Protein AF-A0A2P2E2Y4-F1 (afdb_monomer_lite)

Secondary structure (DSSP, 8-state):
--PPP------GGGTTSTT---TTS--TT--------------S----TT-EEEEE-TTS-EEEEEETT-----SSSS----B--B-TTS-B-TTT-BS----SB-GGGPEE-TTT-EEE-SS-EEETTTTEESS--S----

Structure (mmCIF, N/CA/C/O backbone):
data_AF-A0A2P2E2Y4-F1
#
_entry.id   AF-A0A2P2E2Y4-F1
#
loop_
_atom_site.group_PDB
_atom_site.id
_atom_site.type_symbol
_atom_site.label_atom_id
_atom_site.label_alt_id
_atom_site.label_comp_id
_atom_site.label_asym_id
_atom_site.label_entity_id
_atom_site.label_seq_id
_atom_site.pdbx_PDB_ins_code
_atom_site.Cartn_x
_atom_site.Cartn_y
_atom_site.Cartn_z
_atom_site.occupancy
_atom_site.B_iso_or_equiv
_atom_site.auth_seq_id
_atom_site.auth_comp_id
_atom_site.auth_asym_id
_atom_site.auth_atom_id
_atom_site.pdbx_PDB_model_num
ATOM 1 N N . MET A 1 1 ? 46.591 -25.325 -10.356 1.00 41.50 1 MET A N 1
ATOM 2 C CA . MET A 1 1 ? 45.630 -24.259 -10.710 1.00 41.50 1 MET A CA 1
ATOM 3 C C . MET A 1 1 ? 44.903 -24.699 -11.966 1.00 41.50 1 MET A C 1
ATOM 5 O O . MET A 1 1 ? 45.571 -24.999 -12.943 1.00 41.50 1 MET A O 1
ATOM 9 N N . GLY A 1 2 ? 43.579 -24.797 -11.911 1.00 33.91 2 GLY A N 1
ATOM 10 C CA . GLY A 1 2 ? 42.718 -25.187 -13.029 1.00 33.91 2 GLY A CA 1
ATOM 11 C C . GLY A 1 2 ? 41.316 -25.409 -12.478 1.00 33.91 2 GLY A C 1
ATOM 12 O O . GLY A 1 2 ? 41.065 -26.444 -11.876 1.00 33.91 2 GLY A O 1
ATOM 13 N N . ALA A 1 3 ? 40.503 -24.356 -12.525 1.00 34.94 3 ALA A N 1
ATOM 14 C CA . ALA A 1 3 ? 39.227 -24.219 -11.834 1.00 34.94 3 ALA A CA 1
ATOM 15 C C . ALA A 1 3 ? 38.161 -25.189 -12.367 1.00 34.94 3 ALA A C 1
ATOM 17 O O . ALA A 1 3 ? 38.098 -25.439 -13.568 1.00 34.94 3 ALA A O 1
ATOM 18 N N . GLY A 1 4 ? 37.353 -25.715 -11.442 1.00 32.94 4 GLY A N 1
ATOM 19 C CA . GLY A 1 4 ? 36.262 -26.644 -11.708 1.00 32.94 4 GLY A CA 1
ATOM 20 C C . GLY A 1 4 ? 35.111 -26.012 -12.484 1.00 32.94 4 GLY A C 1
ATOM 21 O O . GLY A 1 4 ? 34.821 -24.821 -12.354 1.00 32.94 4 GLY A O 1
ATOM 22 N N . GLU A 1 5 ? 34.482 -26.857 -13.293 1.00 38.44 5 GLU A N 1
ATOM 23 C CA . GLU A 1 5 ? 33.283 -26.595 -14.075 1.00 38.44 5 GLU A CA 1
ATOM 24 C C . GLU A 1 5 ? 32.140 -26.113 -13.172 1.00 38.44 5 GL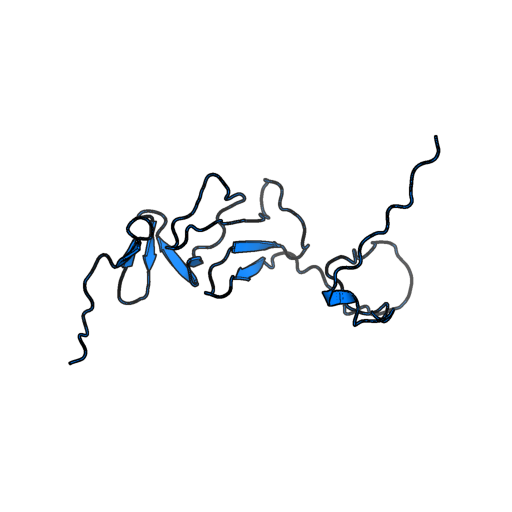U A C 1
ATOM 26 O O . GLU A 1 5 ? 31.721 -26.790 -12.235 1.00 38.44 5 GLU A O 1
ATOM 31 N N . GLY A 1 6 ? 31.642 -24.907 -13.451 1.00 36.62 6 GLY A N 1
ATOM 32 C CA . GLY A 1 6 ? 30.406 -24.406 -12.871 1.00 36.62 6 GLY A CA 1
ATOM 33 C C . GLY A 1 6 ? 29.228 -25.054 -13.581 1.00 36.62 6 GLY A C 1
ATOM 34 O O . GLY A 1 6 ? 28.764 -24.540 -14.597 1.00 36.62 6 GLY A O 1
ATOM 35 N N . GLU A 1 7 ? 28.753 -26.181 -13.056 1.00 44.66 7 GLU A N 1
ATOM 36 C CA . GLU A 1 7 ? 27.467 -26.753 -13.443 1.00 44.66 7 GLU A CA 1
ATOM 37 C C . GLU A 1 7 ? 26.372 -25.728 -13.118 1.00 44.66 7 GLU A C 1
ATOM 39 O O . GLU A 1 7 ? 25.994 -25.513 -11.964 1.00 44.66 7 GLU A O 1
ATOM 44 N N . SER A 1 8 ? 25.888 -25.030 -14.147 1.00 48.31 8 SER A N 1
ATOM 45 C CA . SER A 1 8 ? 24.720 -24.164 -14.054 1.00 48.31 8 SER A CA 1
ATOM 46 C C . SER A 1 8 ? 23.514 -25.048 -13.753 1.00 48.31 8 SER A C 1
ATOM 48 O O . SER A 1 8 ? 22.925 -25.631 -14.666 1.00 48.31 8 SER A O 1
ATOM 50 N N . GLY A 1 9 ? 23.198 -25.196 -12.466 1.00 44.75 9 GLY A N 1
ATOM 51 C CA . GLY A 1 9 ? 22.075 -25.981 -11.977 1.00 44.75 9 GLY A CA 1
ATOM 52 C C . GLY A 1 9 ? 20.789 -25.532 -12.654 1.00 44.75 9 GLY A C 1
ATOM 53 O O . GLY A 1 9 ? 20.207 -24.506 -12.298 1.00 44.75 9 GLY A O 1
ATOM 54 N N . THR A 1 10 ? 20.356 -26.301 -13.650 1.00 58.38 10 THR A N 1
ATOM 55 C CA . THR A 1 10 ? 19.015 -26.187 -14.204 1.00 58.38 10 THR A CA 1
ATOM 56 C C . THR A 1 10 ? 18.055 -26.443 -13.053 1.00 58.38 10 THR A C 1
ATOM 58 O O . THR A 1 10 ? 18.171 -27.453 -12.352 1.00 58.38 10 THR A O 1
ATOM 61 N N . PRO A 1 11 ? 17.151 -25.503 -12.762 1.00 52.78 11 PRO A N 1
ATOM 62 C CA . PRO A 1 11 ? 16.319 -25.657 -11.594 1.00 52.78 11 PRO A CA 1
ATOM 63 C C . PRO A 1 11 ? 15.365 -26.838 -11.811 1.00 52.78 11 PRO A C 1
ATOM 65 O O . PRO A 1 11 ? 14.936 -27.106 -12.929 1.00 52.78 11 PRO A O 1
ATOM 68 N N . VAL A 1 12 ? 15.033 -27.561 -10.740 1.00 52.50 12 VAL A N 1
ATOM 69 C CA . VAL A 1 12 ? 14.355 -28.874 -10.801 1.00 52.50 12 VAL A CA 1
ATOM 70 C C . VAL A 1 12 ? 13.010 -28.829 -11.547 1.00 52.50 12 VAL A C 1
ATOM 72 O O . VAL A 1 12 ? 12.618 -29.803 -12.181 1.00 52.50 12 VAL A O 1
ATOM 75 N N . TRP A 1 13 ? 12.337 -27.674 -11.558 1.00 54.03 13 TRP A N 1
ATOM 76 C CA . TRP A 1 13 ? 11.099 -27.437 -12.314 1.00 54.03 13 TRP A CA 1
ATOM 77 C C . TRP A 1 13 ? 11.290 -27.372 -13.841 1.00 54.03 13 TRP A C 1
ATOM 79 O O . TRP A 1 13 ? 10.313 -27.413 -14.582 1.00 54.03 13 TRP A O 1
ATOM 89 N N . LEU A 1 14 ? 12.536 -27.323 -14.316 1.00 48.41 14 LEU A N 1
ATOM 90 C CA . LEU A 1 14 ? 12.922 -27.356 -15.726 1.00 48.41 14 LEU A CA 1
ATOM 91 C C . LEU A 1 14 ? 13.369 -28.758 -16.188 1.00 48.41 14 LEU A C 1
ATOM 93 O O . LEU A 1 14 ? 13.414 -29.014 -17.387 1.00 48.41 14 LEU A O 1
ATOM 97 N N . LEU A 1 15 ? 13.629 -29.699 -15.266 1.00 53.88 15 LEU A N 1
ATOM 98 C CA . LEU A 1 15 ? 14.105 -31.060 -15.582 1.00 53.88 15 LEU A CA 1
ATOM 99 C C . LEU A 1 15 ? 13.075 -31.929 -16.333 1.00 53.88 15 LEU A C 1
ATOM 101 O O . LEU A 1 15 ? 13.433 -32.979 -16.858 1.00 53.88 15 LEU A O 1
ATOM 105 N N . GLY A 1 16 ? 11.813 -31.493 -16.414 1.00 47.81 16 GLY A N 1
ATOM 106 C CA . GLY A 1 16 ? 10.761 -32.147 -17.204 1.00 47.81 16 GLY A CA 1
ATOM 107 C C . GLY A 1 16 ? 10.524 -31.540 -18.592 1.00 47.81 16 GLY A C 1
ATOM 108 O O . GLY A 1 16 ? 9.771 -32.109 -19.378 1.00 47.81 16 GLY A O 1
ATOM 109 N N . ILE A 1 17 ? 11.148 -30.400 -18.910 1.00 51.56 17 ILE A N 1
ATOM 110 C CA . ILE A 1 17 ? 10.950 -29.675 -20.173 1.00 51.56 17 ILE A CA 1
ATOM 111 C C . ILE A 1 17 ? 12.223 -29.833 -21.008 1.00 51.56 17 ILE A C 1
ATOM 113 O O . ILE A 1 17 ? 13.028 -28.914 -21.137 1.00 51.56 17 ILE A O 1
ATOM 117 N N . GLY A 1 18 ? 12.459 -31.042 -21.522 1.00 47.12 18 GLY A N 1
ATOM 118 C CA . GLY A 1 18 ? 13.647 -31.325 -22.330 1.00 47.12 18 GLY A CA 1
ATOM 119 C C . GLY A 1 18 ? 13.752 -30.365 -23.515 1.00 47.12 18 GLY A C 1
ATOM 120 O O . GLY A 1 18 ? 12.800 -30.289 -24.274 1.00 47.12 18 GLY A O 1
ATOM 121 N N . ASN A 1 19 ? 14.871 -29.631 -23.638 1.00 54.75 19 ASN A N 1
ATOM 122 C CA . ASN A 1 19 ? 15.340 -28.821 -24.786 1.00 54.75 19 ASN A CA 1
ATOM 123 C C . ASN A 1 19 ? 14.278 -28.200 -25.729 1.00 54.75 19 ASN A C 1
ATOM 125 O O . ASN A 1 19 ? 14.508 -28.061 -26.929 1.00 54.75 19 ASN A O 1
ATOM 129 N N . GLY A 1 20 ? 13.113 -27.822 -25.210 1.00 52.38 20 GLY A N 1
ATOM 130 C CA . GLY A 1 20 ? 11.888 -27.780 -26.010 1.00 52.38 20 GLY A CA 1
ATOM 131 C C . GLY A 1 20 ? 11.059 -26.533 -25.790 1.00 52.38 20 GLY A C 1
ATOM 132 O O . GLY A 1 20 ? 9.844 -26.581 -25.944 1.00 52.38 20 GLY A O 1
ATOM 133 N N . VAL A 1 21 ? 11.688 -25.418 -25.424 1.00 54.47 21 VAL A N 1
ATOM 134 C CA . VAL A 1 21 ? 11.040 -24.113 -25.553 1.00 54.47 21 VAL A CA 1
ATOM 135 C C . VAL A 1 21 ? 11.205 -23.704 -27.019 1.00 54.47 21 VAL A C 1
ATOM 137 O O . VAL A 1 21 ? 12.331 -23.410 -27.427 1.00 54.47 21 VAL A O 1
ATOM 140 N N . PRO A 1 22 ? 10.149 -23.743 -27.857 1.00 54.69 22 PRO A N 1
ATOM 141 C CA . PRO A 1 22 ? 10.270 -23.325 -29.246 1.00 54.69 22 PRO A CA 1
ATOM 142 C C . PRO A 1 22 ? 10.794 -21.889 -29.298 1.00 54.69 22 PRO A C 1
ATOM 144 O O . PRO A 1 22 ? 10.401 -21.063 -28.475 1.00 54.69 22 PRO A O 1
ATOM 147 N N . ALA A 1 23 ? 11.641 -21.579 -30.281 1.00 54.66 23 ALA A N 1
ATOM 148 C CA . ALA A 1 23 ? 12.235 -20.246 -30.458 1.00 54.66 23 ALA A CA 1
ATOM 149 C C . ALA A 1 23 ? 11.189 -19.114 -30.561 1.00 54.66 23 ALA A C 1
ATOM 151 O O . ALA A 1 23 ? 11.501 -17.953 -30.325 1.00 54.66 23 ALA A O 1
ATOM 152 N N . ASN A 1 24 ? 9.938 -19.470 -30.866 1.00 50.00 24 ASN A N 1
ATOM 153 C CA . ASN A 1 24 ? 8.794 -18.565 -30.951 1.00 50.00 24 ASN A CA 1
ATOM 154 C C . ASN A 1 24 ? 7.976 -18.486 -29.653 1.00 50.00 24 ASN A C 1
ATOM 156 O O . ASN A 1 24 ? 6.875 -17.939 -29.665 1.00 50.00 24 ASN A O 1
ATOM 160 N N . THR A 1 25 ? 8.457 -19.061 -28.549 1.00 53.22 25 THR A N 1
ATOM 161 C CA . THR A 1 25 ? 7.807 -18.898 -27.247 1.00 53.22 25 THR A CA 1
ATOM 162 C C . THR A 1 25 ? 7.914 -17.428 -26.861 1.00 53.22 25 THR A C 1
ATOM 164 O O . THR A 1 25 ? 9.035 -16.934 -26.720 1.00 53.22 25 THR A O 1
ATOM 167 N N . PRO A 1 26 ? 6.791 -16.709 -26.699 1.00 47.31 26 PRO A N 1
ATOM 168 C CA . PRO A 1 26 ? 6.835 -15.302 -26.340 1.00 47.31 26 PRO A CA 1
ATOM 169 C C . PRO A 1 26 ? 7.536 -15.149 -24.988 1.00 47.31 26 PRO A C 1
ATOM 171 O O . PRO A 1 26 ? 7.048 -15.648 -23.975 1.00 47.31 26 PRO A O 1
ATOM 174 N N . SER A 1 27 ? 8.687 -14.477 -24.968 1.00 52.94 27 SER A N 1
ATOM 175 C CA . SER A 1 27 ? 9.398 -14.140 -23.739 1.00 52.94 27 SER A CA 1
ATOM 176 C C . SER A 1 27 ? 9.308 -12.640 -23.479 1.00 52.94 27 SER A C 1
ATOM 178 O O . SER A 1 27 ? 9.377 -11.812 -24.388 1.00 52.94 27 SER A O 1
ATOM 180 N N . VAL A 1 28 ? 9.189 -12.273 -22.204 1.00 52.88 28 VAL A N 1
ATOM 181 C CA . VAL A 1 28 ? 9.196 -10.867 -21.759 1.00 52.88 28 VAL A CA 1
ATOM 182 C C . VAL A 1 28 ? 10.579 -10.213 -21.964 1.00 52.88 28 VAL A C 1
ATOM 184 O O . VAL A 1 28 ? 10.713 -8.998 -21.853 1.00 52.88 28 VAL A O 1
ATOM 187 N N . SER A 1 29 ? 11.601 -11.020 -22.275 1.00 46.47 29 SER A N 1
ATOM 188 C CA . SER A 1 29 ? 12.996 -10.621 -22.473 1.00 46.47 29 SER A CA 1
ATOM 189 C C . SER A 1 29 ? 13.363 -10.273 -23.914 1.00 46.47 29 SER A C 1
ATOM 191 O O . SER A 1 29 ? 14.463 -9.776 -24.132 1.00 46.47 29 SER A O 1
ATOM 193 N N . ASN A 1 30 ? 12.508 -10.548 -24.906 1.00 47.72 30 ASN A N 1
ATOM 194 C CA . ASN A 1 30 ? 12.906 -10.313 -26.290 1.00 47.72 30 ASN A CA 1
ATOM 195 C C . ASN A 1 30 ? 12.706 -8.836 -26.662 1.00 47.72 30 ASN A C 1
ATOM 197 O O . ASN A 1 30 ? 11.605 -8.395 -26.994 1.00 47.72 30 ASN A O 1
ATOM 201 N N . GLU A 1 31 ? 13.790 -8.066 -26.565 1.00 47.28 31 GLU A N 1
ATOM 202 C CA . GLU A 1 31 ? 13.898 -6.713 -27.106 1.00 47.28 31 GLU A CA 1
ATOM 203 C C . GLU A 1 31 ? 13.548 -6.749 -28.602 1.00 47.28 31 GLU A C 1
ATOM 205 O O . GLU A 1 31 ? 14.147 -7.506 -29.368 1.00 47.28 31 GLU A O 1
ATOM 210 N N . THR A 1 32 ? 12.629 -5.907 -29.073 1.00 45.31 32 THR A N 1
ATOM 211 C CA . THR A 1 32 ? 12.522 -5.669 -30.515 1.00 45.31 32 THR A CA 1
ATOM 212 C C . THR A 1 32 ? 13.732 -4.838 -30.939 1.00 45.31 32 THR A C 1
ATOM 214 O O . THR A 1 32 ? 13.787 -3.636 -30.678 1.00 45.31 32 THR A O 1
ATOM 217 N N . SER A 1 33 ? 14.731 -5.465 -31.563 1.00 42.56 33 SER A N 1
ATOM 218 C CA . SER A 1 33 ? 15.857 -4.745 -32.156 1.00 42.56 33 SER A CA 1
ATOM 219 C C . SER A 1 33 ? 15.336 -3.813 -33.250 1.00 42.56 33 SER A C 1
ATOM 221 O O . SER A 1 33 ? 14.841 -4.266 -34.284 1.00 42.56 33 SER A O 1
ATOM 223 N N . SER A 1 34 ? 15.442 -2.504 -33.026 1.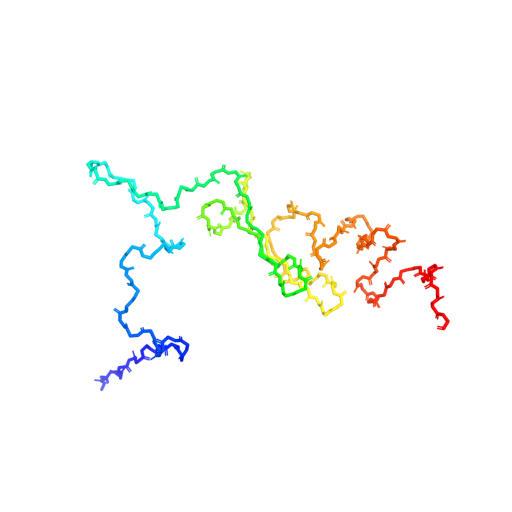00 53.31 34 SER A N 1
ATOM 224 C CA . SER A 1 34 ? 15.233 -1.512 -34.079 1.00 53.31 34 SER A CA 1
ATOM 225 C C . SER A 1 34 ? 16.381 -1.618 -35.088 1.00 53.31 34 SER A C 1
ATOM 227 O O . SER A 1 34 ? 17.504 -1.191 -34.845 1.00 53.31 34 SER A O 1
ATOM 229 N N . GLY A 1 35 ? 16.108 -2.259 -36.218 1.00 35.50 35 GLY A N 1
ATOM 230 C CA . GLY A 1 35 ? 17.045 -2.412 -37.323 1.00 35.50 35 GLY A CA 1
ATOM 231 C C . GLY A 1 35 ? 16.268 -2.838 -38.555 1.00 35.50 35 GLY A C 1
ATOM 232 O O . GLY A 1 35 ? 15.653 -3.898 -38.559 1.00 35.50 35 GLY A O 1
ATOM 233 N N . GLY A 1 36 ? 16.199 -1.953 -39.547 1.00 42.44 36 GLY A N 1
ATOM 234 C CA . GLY A 1 36 ? 15.296 -2.068 -40.686 1.00 42.44 36 GLY A CA 1
ATOM 235 C C . GLY A 1 36 ? 15.525 -3.288 -41.580 1.00 42.44 36 GLY A C 1
ATOM 236 O O . GLY A 1 36 ? 16.643 -3.766 -41.741 1.00 42.44 36 GLY A O 1
ATOM 237 N N . GLY A 1 37 ? 14.440 -3.697 -42.242 1.00 39.69 37 GLY A N 1
ATOM 238 C CA . GLY A 1 37 ? 14.473 -4.552 -43.426 1.00 39.69 37 GLY A CA 1
ATOM 239 C C . GLY A 1 37 ? 13.741 -5.881 -43.265 1.00 39.69 37 GLY A C 1
ATOM 240 O O . GLY A 1 37 ? 14.288 -6.827 -42.724 1.00 39.69 37 GLY A O 1
ATOM 241 N N . GLY A 1 38 ? 12.542 -5.959 -43.851 1.00 40.22 38 GLY A N 1
ATOM 242 C CA . GLY A 1 38 ? 12.021 -7.193 -44.445 1.00 40.22 38 GLY A CA 1
ATOM 243 C C . GLY A 1 38 ? 11.380 -8.222 -43.510 1.00 40.22 38 GLY A C 1
ATOM 244 O O . GLY A 1 38 ? 12.053 -9.070 -42.949 1.00 40.22 38 GLY A O 1
ATOM 245 N N . GLY A 1 39 ? 10.043 -8.221 -43.490 1.00 47.03 39 GLY A N 1
ATOM 246 C CA . GLY A 1 39 ? 9.227 -9.439 -43.463 1.00 47.03 39 GLY A CA 1
ATOM 247 C C . GLY A 1 39 ? 9.381 -10.383 -42.270 1.00 47.03 39 GLY A C 1
ATOM 248 O O . GLY A 1 39 ? 10.069 -11.390 -42.366 1.00 47.03 39 GLY A O 1
ATOM 249 N N . SER A 1 40 ? 8.609 -10.138 -41.212 1.00 42.41 40 SER A N 1
ATOM 250 C CA . SER A 1 40 ? 7.834 -11.153 -40.477 1.00 42.41 40 SER A CA 1
ATOM 251 C C . SER A 1 40 ? 6.998 -10.433 -39.428 1.00 42.41 40 SER A C 1
ATOM 253 O O . SER A 1 40 ? 7.519 -9.703 -38.591 1.00 42.41 40 SER A O 1
ATOM 255 N N . SER A 1 41 ? 5.681 -10.593 -39.497 1.00 46.69 41 SER A N 1
ATOM 256 C CA . SER A 1 41 ? 4.731 -10.069 -38.522 1.00 46.69 41 SER A CA 1
ATOM 257 C C . SER A 1 41 ? 4.902 -10.797 -37.185 1.00 46.69 41 SER A C 1
ATOM 259 O O . SER A 1 41 ? 4.168 -11.739 -36.887 1.00 46.69 41 SER A O 1
ATOM 261 N N . SER A 1 42 ? 5.875 -10.379 -36.373 1.00 43.28 42 SER A N 1
ATOM 262 C CA . SER A 1 42 ? 5.953 -10.770 -34.968 1.00 43.28 42 SER A CA 1
ATOM 263 C C . SER A 1 42 ? 4.853 -10.032 -34.208 1.00 43.28 42 SER A C 1
ATOM 265 O O . SER A 1 42 ? 5.060 -8.959 -33.640 1.00 43.28 42 SER A O 1
ATOM 267 N N . SER A 1 43 ? 3.649 -10.601 -34.217 1.00 53.06 43 SER A N 1
ATOM 268 C CA . SER A 1 43 ? 2.652 -10.309 -33.190 1.00 53.06 43 SER A CA 1
ATOM 269 C C . SER A 1 43 ? 3.188 -10.895 -31.880 1.00 53.06 43 SER A C 1
ATOM 271 O O . SER A 1 43 ? 2.958 -12.052 -31.551 1.00 53.06 43 SER A O 1
ATOM 273 N N . GLY A 1 44 ? 4.055 -10.143 -31.208 1.00 49.97 44 GLY A N 1
ATOM 274 C CA . GLY A 1 44 ? 4.823 -10.629 -30.069 1.00 49.97 44 GLY A CA 1
ATOM 275 C C . GLY A 1 44 ? 5.468 -9.461 -29.345 1.00 49.97 44 GLY A C 1
ATOM 276 O O . GLY A 1 44 ? 6.581 -9.071 -29.672 1.00 49.97 44 GLY A O 1
ATOM 277 N N . SER A 1 45 ? 4.731 -8.913 -28.377 1.00 52.66 45 SER A N 1
ATOM 278 C CA . SER A 1 45 ? 5.111 -7.793 -27.506 1.00 52.66 45 SER A CA 1
ATOM 279 C C . SER A 1 45 ? 5.292 -6.445 -28.215 1.00 52.66 45 SER A C 1
ATOM 281 O O . SER A 1 45 ? 6.374 -5.862 -28.258 1.00 52.66 45 SER A O 1
ATOM 283 N N . THR A 1 46 ? 4.195 -5.880 -28.728 1.00 50.09 46 THR A N 1
ATOM 284 C CA . THR A 1 46 ? 4.125 -4.422 -28.887 1.00 50.09 46 THR A CA 1
ATOM 285 C C . THR A 1 46 ? 4.272 -3.805 -27.503 1.00 50.09 46 THR A C 1
ATOM 287 O O . THR A 1 46 ? 3.353 -3.917 -26.695 1.00 50.09 46 THR A O 1
ATOM 290 N N . ARG A 1 47 ? 5.420 -3.182 -27.216 1.00 54.25 47 ARG A N 1
ATOM 291 C CA . ARG A 1 47 ? 5.602 -2.331 -26.037 1.00 54.25 47 ARG A CA 1
ATOM 292 C C . ARG A 1 47 ? 4.440 -1.331 -25.999 1.00 54.25 47 ARG A C 1
ATOM 294 O O . ARG A 1 47 ? 4.338 -0.475 -26.878 1.00 54.25 47 ARG A O 1
ATOM 301 N N . ILE A 1 48 ? 3.518 -1.478 -25.049 1.00 62.81 48 ILE A N 1
ATOM 302 C CA . ILE A 1 48 ? 2.345 -0.599 -24.976 1.00 62.81 48 ILE A CA 1
ATOM 303 C C . ILE A 1 48 ? 2.726 0.596 -24.115 1.00 62.81 48 ILE A C 1
ATOM 305 O O . ILE A 1 48 ? 2.601 0.565 -22.892 1.00 62.81 48 ILE A O 1
ATOM 309 N N . THR A 1 49 ? 3.230 1.643 -24.76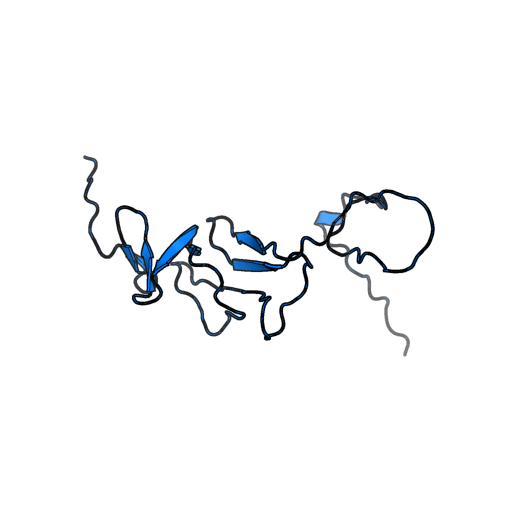1 1.00 68.12 49 THR A N 1
ATOM 310 C CA . THR A 1 49 ? 3.549 2.909 -24.100 1.00 68.12 49 THR A CA 1
ATOM 311 C C . THR A 1 49 ? 2.319 3.438 -23.360 1.00 68.12 49 THR A C 1
ATOM 313 O O . THR A 1 49 ? 1.266 3.635 -23.964 1.00 68.12 49 THR A O 1
ATOM 316 N N . GLY A 1 50 ? 2.459 3.677 -22.054 1.00 69.50 50 GLY A N 1
ATOM 317 C CA . GLY A 1 50 ? 1.379 4.176 -21.197 1.00 69.50 50 GLY A CA 1
ATOM 318 C C . GLY A 1 50 ? 0.527 3.093 -20.525 1.00 69.50 50 GLY A C 1
ATOM 319 O O . GLY A 1 50 ? -0.438 3.438 -19.847 1.00 69.50 50 GLY A O 1
ATOM 320 N N . MET A 1 51 ? 0.869 1.811 -20.685 1.00 76.56 51 MET A N 1
ATOM 321 C CA . MET A 1 51 ? 0.228 0.708 -19.965 1.00 76.56 51 MET A CA 1
ATOM 322 C C . MET A 1 51 ? 0.985 0.371 -18.676 1.00 76.56 51 MET A C 1
ATOM 324 O O . MET A 1 51 ? 2.210 0.271 -18.681 1.00 76.56 51 MET A O 1
ATOM 328 N N . TYR A 1 52 ? 0.247 0.114 -17.595 1.00 78.06 52 TYR A N 1
ATOM 329 C CA . TYR A 1 52 ? 0.794 -0.399 -16.339 1.00 78.06 52 TYR A CA 1
ATOM 330 C C . TYR A 1 52 ? 0.317 -1.829 -16.094 1.00 78.06 52 TYR A C 1
ATOM 332 O O . TYR A 1 52 ? -0.862 -2.140 -16.260 1.00 78.06 52 TYR A O 1
ATOM 340 N N . PHE A 1 53 ? 1.234 -2.687 -15.661 1.00 83.00 53 PHE A N 1
ATOM 341 C CA . PHE A 1 53 ? 0.961 -4.068 -15.284 1.00 83.00 53 PHE A CA 1
ATOM 342 C C . PHE A 1 53 ? 1.126 -4.239 -13.781 1.00 83.00 53 PHE A C 1
ATOM 344 O O . PHE A 1 53 ? 2.188 -3.943 -13.233 1.00 83.00 53 PHE A O 1
ATOM 351 N N . TYR A 1 54 ? 0.078 -4.741 -13.139 1.00 87.50 54 TYR A N 1
ATOM 352 C CA . TYR A 1 54 ? 0.028 -5.002 -11.707 1.00 87.50 54 TYR A CA 1
ATOM 353 C C . TYR A 1 54 ? 0.348 -6.469 -11.434 1.00 87.50 54 TYR A C 1
ATOM 355 O O . TYR A 1 54 ? -0.212 -7.351 -12.083 1.00 87.50 54 TYR A O 1
ATOM 363 N N . HIS A 1 55 ? 1.202 -6.719 -10.443 1.00 88.94 55 HIS A N 1
ATOM 364 C CA . HIS A 1 55 ? 1.598 -8.060 -10.014 1.00 88.94 55 HIS A CA 1
ATOM 365 C C . HIS A 1 55 ? 1.070 -8.327 -8.598 1.00 88.94 55 HIS A C 1
ATOM 367 O O . HIS A 1 55 ? 1.733 -7.981 -7.609 1.00 88.94 55 HIS A O 1
ATOM 373 N N . PRO A 1 56 ? -0.155 -8.869 -8.479 1.00 91.75 56 PRO A N 1
ATOM 374 C CA . PRO A 1 56 ? -0.729 -9.219 -7.191 1.00 91.75 56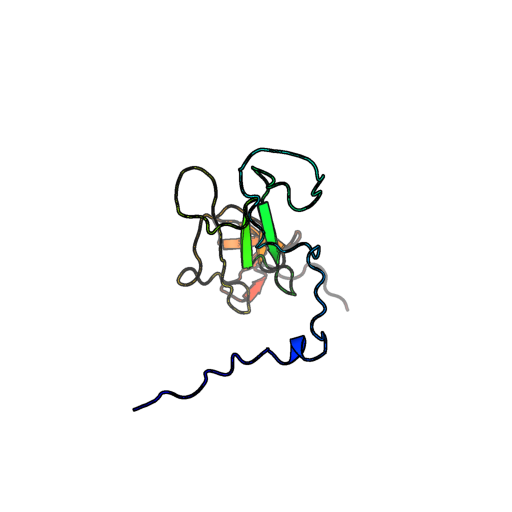 PRO A CA 1
ATOM 375 C C . PRO A 1 56 ? -0.119 -10.504 -6.615 1.00 91.75 56 PRO A C 1
ATOM 377 O O . PRO A 1 56 ? 0.289 -11.401 -7.352 1.00 91.75 56 PRO A O 1
ATOM 380 N N . ASP A 1 57 ? -0.102 -10.610 -5.289 1.00 92.25 57 ASP A N 1
ATOM 381 C CA . ASP A 1 57 ? 0.137 -11.866 -4.579 1.00 92.25 57 ASP A CA 1
ATOM 382 C C . ASP A 1 57 ? -1.119 -12.765 -4.561 1.00 92.25 57 ASP A C 1
ATOM 384 O O . ASP A 1 57 ? -2.157 -12.455 -5.149 1.00 92.25 57 ASP A O 1
ATOM 388 N N . HIS A 1 58 ? -1.037 -13.896 -3.855 1.00 94.50 58 HIS A N 1
ATOM 389 C CA . HIS A 1 58 ? -2.133 -14.863 -3.733 1.00 94.50 58 HIS A CA 1
ATOM 390 C C . HIS A 1 58 ? -3.392 -14.323 -3.027 1.00 94.50 58 HIS A C 1
ATOM 392 O O . HIS A 1 58 ? -4.460 -14.913 -3.176 1.00 94.50 58 HIS A O 1
ATOM 398 N N . LEU A 1 59 ? -3.287 -13.223 -2.273 1.00 94.12 59 LEU A N 1
ATOM 399 C CA . LEU A 1 59 ? -4.419 -12.542 -1.635 1.00 94.12 59 LEU A CA 1
ATOM 400 C C . LEU A 1 59 ? -4.933 -11.360 -2.468 1.00 94.12 59 LEU A C 1
ATOM 402 O O . LEU A 1 59 ? -5.902 -10.709 -2.078 1.00 94.12 59 LEU A O 1
ATOM 406 N N . GLY A 1 60 ? -4.292 -11.059 -3.600 1.00 92.69 60 GLY A N 1
ATOM 407 C CA . GLY A 1 60 ? -4.604 -9.897 -4.425 1.00 92.69 60 GLY A CA 1
ATOM 408 C C . GLY A 1 60 ? -3.862 -8.623 -4.016 1.00 92.69 60 GLY A C 1
ATOM 409 O O . GLY A 1 60 ? -4.161 -7.558 -4.553 1.00 92.69 60 GLY A O 1
ATOM 410 N N . SER A 1 61 ? -2.915 -8.690 -3.077 1.00 93.94 61 SER A N 1
ATOM 411 C CA . SER A 1 61 ? -2.108 -7.534 -2.678 1.00 93.94 61 SER A CA 1
ATOM 412 C C . SER A 1 61 ? -1.122 -7.166 -3.776 1.00 93.94 61 SER A C 1
ATOM 414 O O . SER A 1 61 ? -0.365 -8.017 -4.234 1.00 93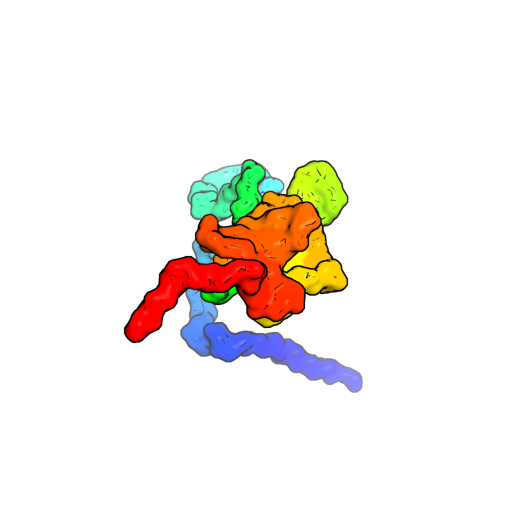.94 61 SER A O 1
ATOM 416 N N . ILE A 1 62 ? -1.085 -5.902 -4.189 1.00 92.44 62 ILE A N 1
ATOM 417 C CA . ILE A 1 62 ? -0.175 -5.454 -5.253 1.00 92.44 62 ILE A CA 1
ATOM 418 C C . ILE A 1 62 ? 1.249 -5.339 -4.706 1.00 92.44 62 ILE A C 1
ATOM 420 O O . ILE A 1 62 ? 1.563 -4.407 -3.975 1.00 92.44 62 ILE A O 1
ATOM 424 N N . THR A 1 63 ? 2.130 -6.262 -5.090 1.00 91.12 63 THR A N 1
ATOM 425 C CA . THR A 1 63 ? 3.530 -6.277 -4.617 1.00 91.12 63 THR A CA 1
ATOM 426 C C . THR A 1 63 ? 4.487 -5.585 -5.578 1.00 91.12 63 THR A C 1
ATOM 428 O O . THR A 1 63 ? 5.545 -5.102 -5.172 1.00 91.12 63 THR A O 1
ATOM 431 N N . MET A 1 64 ? 4.136 -5.523 -6.863 1.00 87.69 64 MET A N 1
ATOM 432 C CA . MET A 1 64 ? 4.977 -4.919 -7.888 1.00 87.69 64 MET A CA 1
ATOM 433 C C . MET A 1 64 ? 4.134 -4.315 -9.014 1.00 87.69 64 MET A C 1
ATOM 435 O O . MET A 1 64 ? 3.097 -4.867 -9.384 1.00 87.69 64 MET A O 1
ATOM 439 N N . ILE A 1 65 ? 4.587 -3.200 -9.590 1.00 84.88 65 ILE A N 1
ATOM 440 C CA . ILE A 1 65 ? 4.008 -2.620 -10.811 1.00 84.88 65 ILE A CA 1
ATOM 441 C C . ILE A 1 65 ? 5.112 -2.392 -11.841 1.00 84.88 65 ILE A C 1
ATOM 443 O O . ILE A 1 65 ? 6.207 -1.941 -11.507 1.00 84.88 65 ILE A O 1
ATOM 447 N N . THR A 1 66 ? 4.836 -2.714 -13.103 1.00 80.75 66 THR A N 1
ATOM 448 C CA . THR A 1 66 ? 5.775 -2.539 -14.221 1.00 80.75 66 THR A CA 1
ATOM 449 C C . THR A 1 66 ? 5.131 -1.788 -15.382 1.00 80.75 66 THR A C 1
ATOM 451 O O . THR A 1 66 ? 3.936 -1.921 -15.617 1.00 80.75 66 THR A O 1
ATOM 454 N N . ASP A 1 67 ? 5.925 -1.024 -16.129 1.00 75.19 67 ASP A N 1
ATOM 455 C CA . ASP A 1 67 ? 5.489 -0.321 -17.345 1.00 75.19 67 ASP A CA 1
ATOM 456 C C . ASP A 1 67 ? 5.423 -1.267 -18.565 1.00 75.19 67 ASP A C 1
ATOM 458 O O . ASP A 1 67 ? 5.985 -2.367 -18.543 1.00 75.19 67 ASP A O 1
ATOM 462 N N . GLY A 1 68 ? 4.798 -0.797 -19.649 1.00 68.50 68 GLY A N 1
ATOM 463 C CA . GLY A 1 68 ? 4.720 -1.374 -20.996 1.00 68.50 68 GLY A CA 1
ATOM 464 C C . GLY A 1 68 ? 6.028 -1.937 -21.556 1.00 68.50 68 GLY A C 1
ATOM 465 O O . GLY A 1 68 ? 6.016 -2.834 -22.399 1.00 68.50 68 GLY A O 1
ATOM 466 N N . ASN A 1 69 ? 7.161 -1.424 -21.074 1.00 67.31 69 ASN A N 1
ATOM 467 C CA . ASN A 1 69 ? 8.499 -1.832 -21.485 1.00 67.31 69 ASN A CA 1
ATOM 468 C C . ASN A 1 69 ? 9.141 -2.924 -20.615 1.00 67.31 69 ASN A C 1
ATOM 470 O O . ASN A 1 69 ? 10.237 -3.366 -20.935 1.00 67.31 69 ASN A O 1
ATOM 474 N N . GLY A 1 70 ? 8.526 -3.338 -19.501 1.00 58.19 70 GLY A N 1
ATOM 475 C CA . GLY A 1 70 ? 9.112 -4.298 -18.545 1.00 58.19 70 GLY A CA 1
ATOM 476 C C . GLY A 1 70 ? 10.332 -3.775 -17.759 1.00 58.19 70 GLY A C 1
ATOM 477 O O . GLY A 1 70 ? 10.796 -4.421 -16.810 1.00 58.19 70 GLY A O 1
ATOM 478 N N . ASN A 1 71 ? 10.822 -2.582 -18.110 1.00 53.94 71 ASN A N 1
ATOM 479 C CA . ASN A 1 71 ? 12.016 -1.947 -17.559 1.00 53.94 71 ASN A CA 1
ATOM 480 C C . ASN A 1 71 ? 11.867 -1.526 -16.101 1.00 53.94 71 ASN A C 1
ATOM 482 O O . ASN A 1 71 ? 10.770 -1.196 -15.643 1.00 53.94 71 ASN A O 1
ATOM 486 N N . VAL A 1 72 ? 12.998 -1.552 -15.375 1.00 47.47 72 VAL A N 1
ATOM 487 C CA . VAL A 1 72 ? 13.136 -0.959 -14.036 1.00 47.47 72 VAL A CA 1
ATOM 488 C C . VAL A 1 72 ? 13.022 0.538 -14.176 1.00 47.47 72 VAL A C 1
ATOM 490 O O . VAL A 1 72 ? 13.627 1.161 -15.039 1.00 47.47 72 VAL A O 1
ATOM 493 N N . LEU A 1 73 ? 12.176 1.101 -13.349 1.00 53.47 73 LEU A N 1
ATOM 494 C CA . LEU A 1 73 ? 11.716 2.453 -13.527 1.00 53.47 73 LEU A CA 1
ATOM 495 C C . LEU A 1 73 ? 12.563 3.338 -12.621 1.00 53.47 73 LEU A C 1
ATOM 497 O O . LEU A 1 73 ? 12.363 3.416 -11.408 1.00 53.47 73 LEU A O 1
ATOM 501 N N . ALA A 1 74 ? 13.590 3.902 -13.238 1.00 39.16 74 ALA A N 1
ATOM 502 C CA . ALA A 1 74 ? 14.476 4.868 -12.626 1.00 39.16 74 ALA A CA 1
ATOM 503 C C . ALA A 1 74 ? 13.750 6.217 -12.517 1.00 39.16 74 ALA A C 1
ATOM 505 O O . ALA A 1 74 ? 13.092 6.651 -13.459 1.00 39.16 74 ALA A O 1
ATOM 506 N N . GLY A 1 75 ? 13.845 6.856 -11.351 1.00 36.81 75 GLY A N 1
ATOM 507 C CA . GLY A 1 75 ? 13.147 8.101 -11.040 1.00 36.81 75 GLY A CA 1
ATOM 508 C C . GLY A 1 75 ? 13.411 9.221 -12.053 1.00 36.81 75 GLY A C 1
ATOM 509 O O . GLY A 1 75 ? 14.555 9.547 -12.356 1.00 36.81 75 GLY A O 1
ATOM 510 N N . GLY A 1 76 ? 12.321 9.810 -12.542 1.00 46.25 76 GLY A N 1
ATOM 511 C CA . GLY A 1 76 ? 12.247 10.902 -13.513 1.00 46.25 76 GLY A CA 1
ATOM 512 C C . GLY A 1 76 ? 10.810 11.027 -14.036 1.00 46.25 76 GLY A C 1
ATOM 513 O O . GLY A 1 76 ? 10.014 10.109 -13.831 1.00 46.25 76 GLY A O 1
ATOM 514 N N . GLU A 1 77 ? 10.444 12.167 -14.637 1.00 42.78 77 GLU A N 1
ATOM 515 C CA . GLU A 1 77 ? 9.073 12.461 -15.089 1.00 42.78 77 GLU A CA 1
ATOM 516 C C . GLU A 1 77 ? 8.500 11.329 -15.965 1.00 42.78 77 GLU A C 1
ATOM 518 O O . GLU A 1 77 ? 8.788 11.226 -17.152 1.00 42.78 77 GLU A O 1
ATOM 523 N N . ARG A 1 78 ? 7.599 10.544 -15.355 1.00 46.28 78 ARG A N 1
ATOM 524 C CA . ARG A 1 78 ? 6.732 9.500 -15.939 1.00 46.28 78 ARG A CA 1
ATOM 525 C C . ARG A 1 78 ? 7.413 8.137 -16.183 1.00 46.28 78 ARG A C 1
ATOM 527 O O . ARG A 1 78 ? 8.065 7.906 -17.191 1.00 46.28 78 ARG A O 1
ATOM 534 N N . GLY A 1 79 ? 7.102 7.198 -15.280 1.00 44.16 79 GLY A N 1
ATOM 535 C CA . GLY A 1 79 ? 7.348 5.752 -15.394 1.00 44.16 79 GLY A CA 1
ATOM 536 C C . GLY A 1 79 ? 8.118 5.210 -14.185 1.00 44.16 79 GLY A C 1
ATOM 537 O O . GLY A 1 79 ? 9.281 5.545 -14.025 1.00 44.16 79 GLY A O 1
ATOM 538 N N . GLY A 1 80 ? 7.476 4.378 -13.343 1.00 52.75 80 GLY A N 1
ATOM 539 C CA . GLY A 1 80 ? 7.889 4.001 -11.973 1.00 52.75 80 GLY A CA 1
ATOM 540 C C . GLY A 1 80 ? 7.567 2.565 -11.490 1.00 52.75 80 GLY A C 1
ATOM 541 O O . GLY A 1 80 ? 6.406 2.186 -11.558 1.00 52.75 80 GLY A O 1
ATOM 542 N N . LYS A 1 81 ? 8.540 1.764 -11.014 1.00 58.47 81 LYS A N 1
ATOM 543 C CA . LYS A 1 81 ? 8.472 0.327 -10.657 1.00 58.47 81 LYS A CA 1
ATOM 544 C C . LYS A 1 81 ? 8.251 0.442 -9.193 1.00 58.47 81 LYS A C 1
ATOM 546 O O . LYS A 1 81 ? 9.207 0.680 -8.461 1.00 58.47 81 LYS A O 1
ATOM 551 N N . SER A 1 82 ? 6.991 0.420 -8.809 1.00 74.56 82 SER A N 1
ATOM 552 C CA . SER A 1 82 ? 6.668 0.360 -7.406 1.00 74.56 82 SER A CA 1
ATOM 553 C C . SER A 1 82 ? 6.861 -1.076 -6.962 1.00 74.56 82 SER A C 1
ATOM 555 O O . SER A 1 82 ? 6.348 -2.005 -7.586 1.00 74.56 82 SER A O 1
ATOM 557 N N . HIS A 1 83 ? 7.650 -1.251 -5.916 1.00 86.62 83 HIS A N 1
ATOM 558 C CA . HIS A 1 83 ? 7.661 -2.459 -5.121 1.00 86.62 83 HIS A CA 1
ATOM 559 C C . HIS A 1 83 ? 7.104 -2.108 -3.752 1.00 86.62 83 HIS A C 1
ATOM 561 O O . HIS A 1 83 ? 7.515 -1.114 -3.148 1.00 86.62 83 HIS A O 1
ATOM 567 N N . ILE A 1 84 ? 6.150 -2.907 -3.291 1.00 90.75 84 ILE A N 1
ATOM 568 C CA . ILE A 1 84 ? 5.513 -2.720 -1.997 1.00 90.75 84 ILE A CA 1
ATOM 569 C C . ILE A 1 84 ? 5.681 -4.012 -1.215 1.00 90.75 84 ILE A C 1
ATOM 571 O O . ILE A 1 84 ? 5.163 -5.061 -1.603 1.00 90.75 84 ILE A O 1
ATOM 575 N N . THR A 1 85 ? 6.391 -3.909 -0.099 1.00 92.94 85 THR A N 1
ATOM 576 C CA . THR A 1 85 ? 6.546 -5.001 0.857 1.00 92.94 85 THR A CA 1
ATOM 577 C C . THR A 1 85 ? 5.505 -4.836 1.953 1.00 92.94 85 THR A C 1
ATOM 579 O O . THR A 1 85 ? 5.403 -3.772 2.568 1.00 92.94 85 THR A O 1
ATOM 582 N N . TYR A 1 86 ? 4.744 -5.893 2.226 1.00 94.25 86 TYR A N 1
ATOM 583 C CA . TYR A 1 86 ? 3.740 -5.916 3.287 1.00 94.25 86 TYR A CA 1
ATOM 584 C C . TYR A 1 86 ? 4.194 -6.804 4.443 1.00 94.25 86 TYR A C 1
ATOM 586 O O . TYR A 1 86 ? 4.751 -7.883 4.244 1.00 94.25 86 TYR A O 1
ATOM 594 N N . LYS A 1 87 ? 3.897 -6.381 5.671 1.00 94.38 87 LYS A N 1
ATOM 595 C CA . LYS A 1 87 ? 3.847 -7.277 6.830 1.00 94.38 87 LYS A CA 1
ATOM 596 C C . LYS A 1 87 ? 2.615 -8.194 6.724 1.00 94.38 87 LYS A C 1
ATOM 598 O O . LYS A 1 87 ? 1.696 -7.880 5.966 1.00 94.38 87 LYS A O 1
ATOM 603 N N . PRO A 1 88 ? 2.525 -9.281 7.517 1.00 93.62 88 PRO A N 1
ATOM 604 C CA . PRO A 1 88 ? 1.430 -10.253 7.408 1.00 93.62 88 PRO A CA 1
ATOM 605 C C . PRO A 1 88 ? 0.016 -9.651 7.464 1.00 93.62 88 PRO A C 1
ATOM 607 O O . PRO A 1 88 ? -0.877 -10.131 6.774 1.00 93.62 88 PRO A O 1
ATOM 610 N N . TYR A 1 89 ? -0.169 -8.576 8.236 1.00 95.56 89 TYR A N 1
ATOM 611 C CA . TYR A 1 89 ? -1.451 -7.883 8.407 1.00 95.56 89 TYR A CA 1
ATOM 612 C C . TYR A 1 89 ? -1.636 -6.660 7.493 1.00 95.56 89 TYR A C 1
ATOM 614 O O . TYR A 1 89 ? -2.567 -5.885 7.693 1.00 95.56 89 TYR A O 1
ATOM 622 N N . GLY A 1 90 ? -0.769 -6.475 6.495 1.00 93.44 90 GLY A N 1
ATOM 623 C CA . GLY A 1 90 ? -0.918 -5.444 5.465 1.00 93.44 90 GLY A CA 1
ATOM 624 C C . GLY A 1 90 ? -0.205 -4.124 5.732 1.00 93.44 90 GLY A C 1
ATOM 625 O O . GLY A 1 90 ? -0.270 -3.228 4.894 1.00 93.44 90 GLY A O 1
ATOM 626 N N . GLU A 1 91 ? 0.491 -3.978 6.865 1.00 94.75 91 GLU A N 1
ATOM 627 C CA . GLU A 1 91 ? 1.311 -2.790 7.115 1.00 94.75 91 GLU A CA 1
ATOM 628 C C . GLU A 1 91 ? 2.439 -2.723 6.079 1.00 94.75 91 GLU A C 1
ATOM 630 O O . GLU A 1 91 ? 3.193 -3.683 5.904 1.00 94.75 91 GLU A O 1
ATOM 635 N N . ILE A 1 92 ? 2.567 -1.588 5.396 1.00 92.25 92 ILE A N 1
ATOM 636 C CA . ILE A 1 92 ? 3.592 -1.398 4.370 1.00 92.25 92 ILE A CA 1
ATOM 637 C C . ILE A 1 92 ? 4.952 -1.179 5.035 1.00 92.25 92 ILE A C 1
ATOM 639 O O . ILE A 1 92 ? 5.171 -0.185 5.737 1.00 92.25 92 ILE A O 1
ATOM 643 N N . LEU A 1 93 ? 5.898 -2.071 4.748 1.00 91.31 93 LEU A N 1
ATOM 644 C CA . LEU A 1 93 ? 7.285 -1.950 5.169 1.00 91.31 93 LEU A CA 1
ATOM 645 C C . LEU A 1 93 ? 8.012 -0.948 4.261 1.00 91.31 93 LEU A C 1
ATOM 647 O O . LEU A 1 93 ? 8.667 -1.302 3.280 1.00 91.31 93 LEU A O 1
ATOM 651 N N . ARG A 1 94 ? 7.890 0.339 4.600 1.00 85.06 94 ARG A N 1
ATOM 652 C CA . ARG A 1 94 ? 8.446 1.457 3.814 1.00 85.06 94 ARG A CA 1
ATOM 653 C C . ARG A 1 94 ? 9.972 1.446 3.688 1.00 85.06 94 ARG A C 1
ATOM 655 O O . ARG A 1 94 ? 10.492 2.073 2.779 1.00 85.06 94 ARG A O 1
ATOM 662 N N . THR A 1 95 ? 10.680 0.745 4.572 1.00 87.62 95 THR A N 1
ATOM 663 C CA . THR A 1 95 ? 12.143 0.592 4.497 1.00 87.62 95 THR A CA 1
ATOM 664 C C . THR A 1 95 ? 12.597 -0.323 3.362 1.00 87.62 95 THR A C 1
ATOM 666 O O . THR A 1 95 ? 13.747 -0.233 2.952 1.00 87.62 95 THR A O 1
ATOM 669 N N . ASP A 1 96 ? 11.714 -1.202 2.884 1.00 86.56 96 ASP A N 1
ATOM 670 C CA . ASP A 1 96 ? 11.985 -2.183 1.823 1.00 86.56 96 ASP A CA 1
ATOM 671 C C . ASP A 1 96 ? 11.165 -1.906 0.545 1.00 86.56 96 ASP A C 1
ATOM 673 O O . ASP A 1 96 ? 11.454 -2.409 -0.537 1.00 86.56 96 ASP A O 1
ATOM 677 N N . SER A 1 97 ? 10.150 -1.046 0.655 1.00 86.56 97 SER A N 1
ATOM 678 C CA . SER A 1 97 ? 9.342 -0.589 -0.476 1.00 86.56 97 SER A CA 1
ATOM 679 C C . SER A 1 97 ? 10.041 0.552 -1.223 1.00 86.56 97 SER A C 1
ATOM 681 O O . SER A 1 97 ? 10.632 1.438 -0.605 1.00 86.56 97 SER A O 1
ATOM 683 N N . TYR A 1 98 ? 9.935 0.581 -2.551 1.00 83.94 98 TYR A N 1
ATOM 684 C CA . TYR A 1 98 ? 10.554 1.613 -3.390 1.00 83.94 98 TYR A CA 1
ATOM 685 C C . TYR A 1 98 ? 9.725 1.912 -4.642 1.00 83.94 98 TYR A C 1
ATOM 687 O O . TYR A 1 98 ? 8.810 1.174 -4.999 1.00 83.94 98 TYR A O 1
ATOM 695 N N . GLY A 1 99 ? 10.065 3.004 -5.328 1.00 79.44 99 GLY A N 1
ATOM 696 C CA . GLY A 1 99 ? 9.355 3.474 -6.516 1.00 79.44 99 GLY A CA 1
ATOM 697 C C . GLY A 1 99 ? 8.180 4.405 -6.198 1.00 79.44 99 GLY A C 1
ATOM 698 O O . GLY A 1 99 ? 7.872 4.661 -5.033 1.00 79.44 99 GLY A O 1
ATOM 699 N N . PRO A 1 100 ? 7.547 4.986 -7.228 1.00 77.50 100 PRO A N 1
ATOM 700 C CA . PRO A 1 100 ? 6.479 5.952 -7.030 1.00 77.50 100 PRO A CA 1
ATOM 701 C C . PRO A 1 100 ? 5.159 5.278 -6.670 1.00 77.50 100 PRO A C 1
ATOM 703 O O . PRO A 1 100 ? 4.802 4.226 -7.195 1.00 77.50 100 PRO A O 1
ATOM 706 N N . ASP A 1 101 ? 4.401 5.944 -5.809 1.00 81.81 101 ASP A N 1
ATOM 707 C CA . ASP A 1 101 ? 3.078 5.495 -5.396 1.00 81.81 101 ASP A CA 1
ATOM 708 C C . ASP A 1 101 ? 2.032 5.851 -6.464 1.00 81.81 101 ASP A C 1
ATOM 710 O O . ASP A 1 101 ? 1.476 6.950 -6.475 1.00 81.81 101 ASP A O 1
ATOM 714 N N . ILE A 1 102 ? 1.834 4.942 -7.420 1.00 82.06 102 ILE A N 1
ATOM 715 C CA . ILE A 1 102 ? 0.960 5.145 -8.590 1.00 82.06 102 ILE A CA 1
ATOM 716 C C . ILE A 1 102 ? -0.421 4.495 -8.449 1.00 82.06 102 ILE A C 1
ATOM 718 O O . ILE A 1 102 ? -1.267 4.664 -9.324 1.00 82.06 102 ILE A O 1
ATOM 722 N N . THR A 1 103 ? -0.664 3.741 -7.375 1.00 86.31 103 THR A N 1
ATOM 723 C CA . THR A 1 103 ? -1.923 3.021 -7.160 1.00 86.31 103 THR A CA 1
ATOM 724 C C . THR A 1 103 ? -2.466 3.260 -5.768 1.00 86.31 103 THR A C 1
ATOM 726 O O . THR A 1 103 ? -1.729 3.266 -4.788 1.00 86.31 103 THR A O 1
ATOM 729 N N . LYS A 1 104 ? -3.787 3.393 -5.678 1.00 91.31 104 LYS A N 1
ATOM 730 C CA . LYS A 1 104 ? -4.477 3.399 -4.390 1.00 91.31 104 LYS A CA 1
ATOM 731 C C . LYS A 1 104 ? -4.804 1.988 -3.908 1.00 91.31 104 LYS A C 1
ATOM 733 O O . LYS A 1 104 ? -4.882 1.754 -2.710 1.00 91.31 104 LYS A O 1
ATOM 738 N N . PHE A 1 105 ? -4.972 1.043 -4.834 1.00 93.00 105 PHE A N 1
ATOM 739 C CA . PHE A 1 105 ? -5.197 -0.361 -4.506 1.00 93.00 105 PHE A CA 1
ATOM 740 C C . PHE A 1 105 ? -3.888 -1.005 -4.080 1.00 93.00 105 PHE A C 1
ATOM 742 O O . PHE A 1 105 ? -2.899 -0.920 -4.812 1.00 93.00 105 PHE A O 1
ATOM 749 N N . LYS A 1 106 ? -3.885 -1.614 -2.894 1.00 93.12 106 LYS A N 1
ATOM 750 C CA . LYS A 1 106 ? -2.680 -2.142 -2.250 1.00 93.12 106 LYS A CA 1
ATOM 751 C C . LYS A 1 106 ? -2.976 -3.485 -1.587 1.00 93.12 106 LYS A C 1
ATOM 753 O O . LYS A 1 106 ? -3.112 -4.468 -2.307 1.00 93.12 106 LYS A O 1
ATOM 758 N N . TYR A 1 107 ? -3.082 -3.556 -0.261 1.00 95.06 107 TYR A N 1
ATOM 759 C CA . TYR A 1 107 ? -3.232 -4.819 0.468 1.00 95.06 107 TYR A CA 1
ATOM 760 C C . TYR A 1 107 ? -4.575 -5.504 0.177 1.00 95.06 107 TYR A C 1
ATOM 762 O O . TYR A 1 107 ? -5.636 -4.886 0.273 1.00 95.06 107 TYR A O 1
ATOM 770 N N . THR A 1 108 ? -4.543 -6.789 -0.195 1.00 95.50 108 THR A N 1
ATOM 771 C CA . THR A 1 108 ? -5.712 -7.597 -0.611 1.00 95.50 108 THR A CA 1
ATOM 772 C C . THR A 1 108 ? -6.618 -6.917 -1.652 1.00 95.50 108 THR A C 1
ATOM 774 O O . THR A 1 108 ? -7.840 -7.088 -1.659 1.00 95.50 108 THR A O 1
ATOM 777 N N . GLY A 1 109 ? -6.031 -6.066 -2.499 1.00 93.62 109 GLY A N 1
ATOM 778 C CA . GLY A 1 109 ? -6.753 -5.309 -3.520 1.00 93.62 109 GLY A CA 1
ATOM 779 C C . GLY A 1 109 ? -7.674 -4.206 -2.986 1.00 93.62 109 GLY A C 1
ATOM 780 O O . GLY A 1 109 ? -8.522 -3.732 -3.736 1.00 93.62 109 GLY A O 1
ATOM 781 N N . GLN A 1 110 ? -7.540 -3.790 -1.722 1.00 95.44 110 GLN A N 1
ATOM 782 C CA . GLN A 1 110 ? -8.323 -2.679 -1.172 1.00 95.44 110 GLN A CA 1
ATOM 783 C C . GLN A 1 110 ? -7.644 -1.329 -1.385 1.00 95.44 110 GLN A C 1
ATOM 785 O O . GLN A 1 110 ? -6.419 -1.246 -1.512 1.00 95.44 110 GLN A O 1
ATOM 790 N N . GLU A 1 111 ? -8.456 -0.274 -1.407 1.00 95.00 111 GLU A N 1
ATOM 791 C CA . GLU A 1 111 ? -7.993 1.111 -1.485 1.00 95.00 111 GLU A CA 1
ATOM 792 C C . GLU A 1 111 ? -7.385 1.538 -0.140 1.00 95.00 111 GLU A C 1
ATOM 794 O O . GLU A 1 111 ? -8.059 1.461 0.889 1.00 95.00 111 GLU A O 1
ATOM 799 N N . GLU A 1 112 ? -6.117 1.958 -0.143 1.00 93.88 112 GLU A N 1
ATOM 800 C CA . GLU A 1 112 ? -5.485 2.651 0.985 1.00 93.88 112 GLU A CA 1
ATOM 801 C C . GLU A 1 112 ? -5.863 4.134 0.926 1.00 93.88 112 GLU A C 1
ATOM 803 O O . GLU A 1 112 ? -5.575 4.824 -0.057 1.00 93.88 112 GLU A O 1
ATOM 808 N N . ASP A 1 113 ? -6.460 4.640 1.999 1.00 92.50 113 ASP A N 1
ATOM 809 C CA . ASP A 1 113 ? -6.535 6.073 2.234 1.00 92.50 113 ASP A CA 1
ATOM 810 C C . ASP A 1 113 ? -5.169 6.572 2.719 1.00 92.50 113 ASP A C 1
ATOM 812 O O . ASP A 1 113 ? -4.712 6.238 3.810 1.00 92.50 113 ASP A O 1
ATOM 816 N N . ARG A 1 114 ? -4.505 7.388 1.900 1.00 87.12 114 ARG A N 1
ATOM 817 C CA . ARG A 1 114 ? -3.147 7.873 2.168 1.00 87.12 114 ARG A CA 1
ATOM 818 C C . ARG A 1 114 ? -3.069 8.812 3.375 1.00 87.12 114 ARG A C 1
ATOM 820 O O . ARG A 1 114 ? -1.992 8.931 3.956 1.00 87.12 114 ARG A O 1
ATOM 827 N N . GLU A 1 115 ? -4.160 9.490 3.728 1.00 89.81 115 GLU A N 1
ATOM 828 C CA . GLU A 1 115 ? -4.171 10.417 4.865 1.00 89.81 115 GLU A CA 1
ATOM 829 C C . GLU A 1 115 ? -4.187 9.664 6.196 1.00 89.81 115 GLU A C 1
ATOM 831 O O . GLU A 1 115 ? -3.482 10.041 7.132 1.00 89.81 115 GLU A O 1
ATOM 836 N N . THR A 1 116 ? -4.952 8.573 6.265 1.00 90.94 116 THR A N 1
ATOM 837 C CA . THR A 1 116 ? -5.149 7.797 7.497 1.00 90.94 116 THR A CA 1
ATOM 838 C C . THR A 1 116 ? -4.327 6.508 7.556 1.00 90.94 116 THR A C 1
ATOM 840 O O . THR A 1 116 ? -4.084 5.990 8.643 1.00 90.94 116 THR A O 1
ATOM 843 N N . GLY A 1 117 ? -3.884 5.979 6.413 1.00 90.81 117 GLY A N 1
ATOM 844 C CA . GLY A 1 117 ? -3.255 4.660 6.290 1.00 90.81 117 GLY A CA 1
ATOM 845 C C . GLY A 1 117 ? -4.237 3.490 6.432 1.00 90.81 117 GLY A C 1
ATOM 846 O O . GLY A 1 117 ? -3.810 2.349 6.611 1.00 90.81 117 GLY A O 1
ATOM 847 N N . LEU A 1 118 ? -5.546 3.761 6.392 1.00 95.19 118 LEU A N 1
ATOM 848 C CA . LEU A 1 118 ? -6.589 2.750 6.534 1.00 95.19 118 LEU A CA 1
ATOM 849 C C . LEU A 1 118 ? -6.976 2.156 5.181 1.00 95.19 118 LEU A C 1
ATOM 851 O O . LEU A 1 118 ? -7.026 2.844 4.163 1.00 95.19 118 LEU A O 1
ATOM 855 N N . PHE A 1 119 ? -7.335 0.876 5.191 1.00 96.44 119 PHE A N 1
ATOM 856 C CA . PHE A 1 119 ? -7.853 0.181 4.019 1.00 96.44 119 PHE A CA 1
ATOM 857 C C . PHE A 1 119 ? -9.377 0.182 4.007 1.00 96.44 119 PHE A C 1
ATOM 859 O O . PHE A 1 119 ? -10.019 -0.238 4.974 1.00 96.44 119 PHE A O 1
ATOM 866 N N . TYR A 1 120 ? -9.970 0.616 2.898 1.00 95.69 120 TYR A N 1
ATOM 867 C CA . TYR A 1 120 ? -11.418 0.657 2.737 1.00 95.69 120 TYR A CA 1
ATOM 868 C C . TYR A 1 120 ? -11.963 -0.663 2.173 1.00 95.69 120 TYR A C 1
ATOM 870 O O . TYR A 1 120 ? -11.827 -0.951 0.987 1.00 95.69 120 TYR A O 1
ATOM 878 N N . TYR A 1 121 ? -12.651 -1.440 3.017 1.00 95.12 121 TYR A N 1
ATOM 879 C CA . TYR A 1 121 ? -13.313 -2.707 2.664 1.00 95.12 121 TYR A CA 1
ATOM 880 C C . TYR A 1 121 ? -14.819 -2.521 2.410 1.00 95.12 121 TYR A C 1
ATOM 882 O O . TYR A 1 121 ? -15.637 -3.367 2.783 1.00 95.12 121 TYR A O 1
ATOM 890 N N . LYS A 1 122 ? -15.216 -1.400 1.791 1.00 92.31 122 LYS A N 1
ATOM 891 C CA . LYS A 1 122 ? -16.611 -1.010 1.477 1.00 92.31 122 LYS A CA 1
ATOM 892 C C . LYS A 1 122 ? -17.486 -0.695 2.700 1.00 92.31 122 LYS A C 1
ATOM 894 O O . LYS A 1 122 ? -18.018 0.403 2.816 1.00 92.31 122 LYS A O 1
ATOM 899 N N . ALA A 1 123 ? -17.651 -1.646 3.614 1.00 91.62 123 ALA A N 1
ATOM 900 C CA . ALA A 1 123 ? -18.488 -1.492 4.806 1.00 91.62 123 ALA A CA 1
ATOM 901 C C . ALA A 1 123 ? -17.695 -1.060 6.048 1.00 91.62 123 ALA A C 1
ATOM 903 O O . ALA A 1 123 ? -18.257 -0.482 6.975 1.00 91.62 123 ALA A O 1
ATOM 904 N N . ARG A 1 124 ? -16.393 -1.363 6.087 1.00 93.75 124 ARG A N 1
ATOM 905 C CA . ARG A 1 124 ? -15.519 -1.098 7.234 1.00 93.75 124 ARG A CA 1
ATOM 906 C C . ARG A 1 124 ? -14.161 -0.593 6.777 1.00 93.75 124 ARG A C 1
ATOM 908 O O . ARG A 1 124 ? -13.710 -0.919 5.679 1.00 93.75 124 ARG A O 1
ATOM 915 N N . PHE A 1 125 ? -13.505 0.143 7.664 1.00 95.69 125 PHE A N 1
ATOM 916 C CA . PHE A 1 125 ? -12.102 0.503 7.525 1.00 95.69 125 PHE A CA 1
ATOM 917 C C . PHE A 1 125 ? -11.242 -0.464 8.337 1.00 95.69 125 PHE A C 1
ATOM 919 O O . PHE A 1 125 ? -11.584 -0.824 9.468 1.00 95.69 125 PHE A O 1
ATOM 926 N N . TYR A 1 126 ? -10.147 -0.905 7.737 1.00 97.19 126 TYR A N 1
ATOM 927 C CA . TYR A 1 126 ? -9.188 -1.826 8.325 1.00 97.19 126 TYR A CA 1
ATOM 928 C C . TYR A 1 126 ? -7.881 -1.096 8.620 1.00 97.19 126 TYR A C 1
ATOM 930 O O . TYR A 1 126 ? -7.326 -0.431 7.747 1.00 97.19 126 TYR A O 1
ATOM 938 N N . ASP 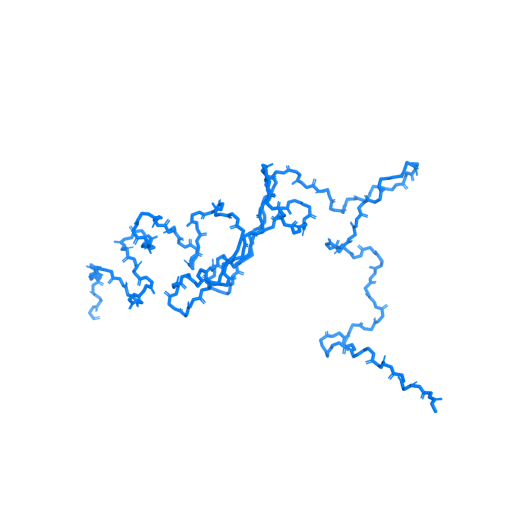A 1 127 ? -7.404 -1.232 9.853 1.00 96.56 127 ASP A N 1
ATOM 939 C CA . ASP A 1 127 ? -6.114 -0.722 10.295 1.00 96.56 127 ASP A CA 1
ATOM 940 C C . ASP A 1 127 ? -5.076 -1.841 10.198 1.00 96.56 127 ASP A C 1
ATOM 942 O O . ASP A 1 127 ? -5.140 -2.851 10.908 1.00 96.56 127 ASP A O 1
ATOM 946 N N . ALA A 1 128 ? -4.106 -1.645 9.310 1.00 94.88 128 ALA A N 1
ATOM 947 C CA . ALA A 1 128 ? -3.063 -2.620 9.044 1.00 94.88 128 ALA A CA 1
ATOM 948 C C . ALA A 1 128 ? -1.949 -2.638 10.098 1.00 94.88 128 ALA A C 1
ATOM 950 O O . ALA A 1 128 ? -1.284 -3.662 10.256 1.00 94.88 128 ALA A O 1
ATOM 951 N N . GLY A 1 129 ? -1.761 -1.538 10.835 1.00 93.56 129 GLY A N 1
ATOM 952 C CA . GLY A 1 129 ? -0.833 -1.477 11.964 1.00 93.56 129 GLY A CA 1
ATOM 953 C C . GLY A 1 129 ? -1.372 -2.230 13.181 1.00 93.56 129 GLY A C 1
ATOM 954 O O . GLY A 1 129 ? -0.613 -2.889 13.889 1.00 93.56 129 GLY A O 1
ATOM 955 N N . LEU A 1 130 ? -2.692 -2.194 13.395 1.00 94.50 130 LEU A N 1
ATOM 956 C CA . LEU A 1 130 ? -3.363 -2.965 14.452 1.00 94.50 130 LEU A CA 1
ATOM 957 C C . LEU A 1 130 ? -3.772 -4.383 14.026 1.00 94.50 130 LEU A C 1
ATOM 959 O O . LEU A 1 130 ? -4.084 -5.214 14.886 1.00 94.50 130 LEU A O 1
ATOM 963 N N . GLY A 1 131 ? -3.829 -4.648 12.721 1.00 95.25 131 GLY A N 1
ATOM 964 C CA . GLY A 1 131 ? -4.287 -5.913 12.153 1.00 95.25 131 GLY A CA 1
ATOM 965 C C . GLY A 1 131 ? -5.775 -6.192 12.385 1.00 95.25 131 GLY A C 1
ATOM 966 O O . GLY A 1 131 ? -6.157 -7.341 12.607 1.00 95.25 131 GLY A O 1
ATOM 967 N N . ARG A 1 132 ? -6.626 -5.155 12.417 1.00 95.62 132 ARG A N 1
ATOM 968 C CA . ARG A 1 132 ? -8.071 -5.295 12.690 1.00 95.62 132 ARG A CA 1
ATOM 969 C C . ARG A 1 132 ? -8.910 -4.181 12.072 1.00 95.62 132 ARG A C 1
ATOM 971 O O . ARG A 1 132 ? -8.415 -3.105 11.759 1.00 95.62 132 ARG A O 1
ATOM 978 N N . TYR A 1 133 ? -10.215 -4.417 11.976 1.00 95.88 133 TYR A N 1
ATOM 979 C CA . TYR A 1 133 ? -11.176 -3.364 11.653 1.00 95.88 133 TYR A CA 1
ATOM 980 C C . TYR A 1 133 ? -11.313 -2.359 12.800 1.00 95.88 133 TYR A C 1
ATOM 982 O O . TYR A 1 133 ? -11.295 -2.743 13.972 1.00 95.88 133 TYR A O 1
ATOM 990 N N . ILE A 1 134 ? -11.489 -1.082 12.456 1.00 95.19 134 ILE A N 1
ATOM 991 C CA . ILE A 1 134 ? -11.698 -0.007 13.442 1.00 95.19 134 ILE A CA 1
ATOM 992 C C . ILE A 1 134 ? -13.147 0.071 13.943 1.00 95.19 134 ILE A C 1
ATOM 994 O O . ILE A 1 134 ? -13.438 0.781 14.901 1.00 95.19 134 ILE A O 1
ATOM 998 N N . SER A 1 135 ? -14.059 -0.656 13.298 1.00 92.81 135 SER A N 1
ATOM 999 C CA . SER A 1 135 ? -15.461 -0.782 13.685 1.00 92.81 135 SER A CA 1
ATOM 1000 C C . SER A 1 135 ? -15.861 -2.249 13.820 1.00 92.81 135 SER A C 1
ATOM 1002 O O . SER A 1 135 ? -15.300 -3.139 13.170 1.00 92.81 135 SER A O 1
ATOM 1004 N N . ASN A 1 136 ? -16.841 -2.508 14.686 1.00 90.19 136 ASN A N 1
ATOM 1005 C CA . ASN A 1 136 ? -17.439 -3.828 14.835 1.00 90.19 136 ASN A CA 1
ATOM 1006 C C . ASN A 1 136 ? -18.178 -4.246 13.556 1.00 90.19 136 ASN A C 1
ATOM 1008 O O . ASN A 1 136 ? -18.576 -3.410 12.743 1.00 90.19 136 ASN A O 1
ATOM 1012 N N . ASP A 1 137 ? -18.379 -5.553 13.385 1.00 89.56 137 ASP A N 1
ATOM 1013 C CA . ASP A 1 137 ? -19.295 -6.022 12.349 1.00 89.56 137 ASP A CA 1
ATOM 1014 C C . ASP A 1 137 ? -20.727 -5.591 12.679 1.00 89.56 137 ASP A C 1
ATOM 1016 O O . ASP A 1 137 ? -21.170 -5.710 13.825 1.00 89.56 137 ASP A O 1
ATOM 1020 N N . GLY A 1 138 ? -21.431 -5.072 11.674 1.00 83.56 138 GLY A N 1
ATOM 1021 C CA . GLY A 1 138 ? -22.842 -4.709 11.788 1.00 83.56 138 GLY A CA 1
ATOM 1022 C C . GLY A 1 138 ? -23.767 -5.918 11.653 1.00 83.56 138 GLY A C 1
ATOM 1023 O O . GLY A 1 138 ? -24.923 -5.846 12.061 1.00 83.56 138 GLY A O 1
ATOM 1024 N N . MET A 1 139 ? -23.264 -7.029 11.104 1.00 78.94 139 MET A N 1
ATOM 1025 C CA . MET A 1 139 ? -23.998 -8.281 10.967 1.00 78.94 139 MET A CA 1
ATOM 1026 C C . MET A 1 139 ? -23.343 -9.351 11.840 1.00 78.94 139 MET A C 1
ATOM 1028 O O . MET A 1 139 ? -22.229 -9.794 11.576 1.00 78.94 139 MET A O 1
ATOM 1032 N N . VAL A 1 140 ? -24.043 -9.768 12.892 1.00 75.88 140 VAL A N 1
ATOM 1033 C CA . VAL A 1 140 ? -23.652 -10.915 13.719 1.00 75.88 140 VAL A CA 1
ATOM 1034 C C . VAL A 1 140 ? -24.554 -12.078 13.324 1.00 75.88 140 VAL A C 1
ATOM 1036 O O . VAL A 1 140 ? -25.775 -11.966 13.431 1.00 75.88 140 VAL A O 1
ATOM 1039 N N . PHE A 1 141 ? -23.969 -13.168 12.825 1.00 74.19 141 PHE A N 1
ATOM 1040 C CA . PHE A 1 141 ? -24.722 -14.392 12.558 1.00 74.19 141 PHE A CA 1
ATOM 1041 C C . PHE A 1 141 ? -24.941 -15.157 13.878 1.00 74.19 141 PHE A C 1
ATOM 1043 O O . PHE A 1 141 ? -23.978 -15.286 14.640 1.00 74.19 141 PHE A O 1
ATOM 1050 N N . PRO A 1 142 ? -26.179 -15.600 14.170 1.00 71.94 142 PRO A N 1
ATOM 1051 C CA . PRO A 1 142 ? -26.500 -16.402 15.350 1.00 71.94 142 PRO A CA 1
ATOM 1052 C C . PRO A 1 142 ? -25.987 -17.844 15.258 1.00 71.94 142 PRO A C 1
ATOM 1054 O O . PRO A 1 142 ? -25.811 -18.350 14.124 1.00 71.94 142 PRO A O 1
#

InterPro domains:
  IPR022385 Rhs repeat-associated core [TIGR03696] (86-138)
  IPR050708 Type VI secretion system VgrG/RHS [PTHR32305] (48-139)
  IPR056823 Teneurin-like, YD-shell [PF25023] (51-137)

Sequence (142 aa):
MGAGEGESGTPVWLLGIGNGVPANTPSVSNETSSGGGGGSSSSGSTRITGMYFYHPDHLGSITMITDGNGNVLAGGERGGKSHITYKPYGEILRTDSYGPDITKFKYTGQEEDRETGLFYYKARFYDAGLGRYISNDGMVFP

Radius of gyration: 22.07 Å; chains: 1; bounding box: 72×45×60 Å

Organism: NCBI:txid1917863

pLDDT: mean 71.35, std 21.38, range [32.94, 97.19]

Foldseek 3Di:
DDDDDDPPDPDPVCVVVPVDPPPLNQDLPDDPPPDDDDDDPPPHQPLDAPDKDFDADPLRFGQWIAHSNNDDADDDPDGWIWGWDADPLGDTPPVPTDIDDPDQQGPSRFGQDPVVRWTCPPVFTADSVVSGTPDDDPDDDD